Protein AF-A0A520IYB7-F1 (afdb_monomer)

pLDDT: mean 83.11, std 14.15, range [40.78, 93.06]

Radius of gyration: 15.87 Å; Cα contacts (8 Å, |Δi|>4): 59; chains: 1; bounding box: 27×37×53 Å

Foldseek 3Di:
DPDDPDDDPVPVVVVVLLCLLLVQLLVLCVVCVVVLVVLLVVCLVPVVDLVSLLVSLLSSLVSGPPVNCVVDPSVRSSVSCSVVVPSVNVSSVVVVVVVVD

Secondary structure (DSSP, 8-state):
---------TTHHHHHHHHHHHHHHHHHHHHTHHHHHHHHHHHHHTTT-HHHHHHHHHHHGGGS-HHHHHHS-HHHHHHHHHHTHHHHHHHHHHHHHHH--

Mean predicted aligned error: 7.62 Å

Sequence (101 aa):
MLSSFTGKDSGAENSALQEKIMGALGPVIADNWPKIEPYADKALAAAEDDATMEMLARKIYPWLPMMVRMALKEDTFVSFTLQHKGPLLAKLAEYKAKQAQ

Solvent-accessible surface area (backbone atoms only — not comparable to full-atom values): 5943 Å² total; per-residue (Å²): 138,85,80,77,94,73,83,88,59,77,62,64,58,48,52,57,47,50,51,49,52,60,58,49,45,53,60,39,49,63,80,41,34,92,79,40,45,76,38,51,52,45,22,65,75,35,73,85,41,63,69,42,43,41,53,35,38,63,64,48,53,85,60,46,56,67,73,54,54,72,74,36,53,66,71,54,48,29,52,49,48,63,78,43,37,68,67,53,46,50,54,50,50,54,51,52,58,63,73,76,108

Structure (mmCIF, N/CA/C/O backbone):
data_AF-A0A520IYB7-F1
#
_entry.id   AF-A0A520IYB7-F1
#
loop_
_atom_site.group_PDB
_atom_site.id
_atom_site.type_symbol
_atom_site.label_atom_id
_atom_site.label_alt_id
_atom_site.label_comp_id
_atom_site.label_asym_id
_atom_site.label_entity_id
_atom_site.label_seq_id
_atom_site.pdbx_PDB_ins_code
_atom_site.Cartn_x
_atom_site.Cartn_y
_atom_site.Cartn_z
_atom_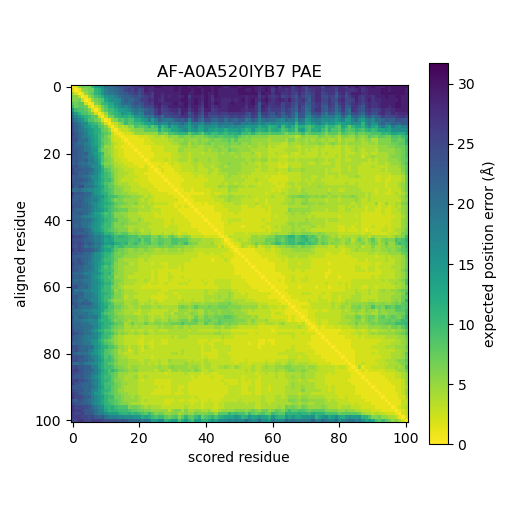site.occupancy
_atom_site.B_iso_or_equiv
_atom_site.auth_seq_id
_atom_site.auth_comp_id
_atom_site.auth_asym_id
_atom_site.auth_atom_id
_atom_site.pdbx_PDB_model_num
ATOM 1 N N . MET A 1 1 ? 14.855 20.299 -42.000 1.00 47.72 1 MET A N 1
ATOM 2 C CA . MET A 1 1 ? 13.522 20.395 -41.375 1.00 47.72 1 MET A CA 1
ATOM 3 C C . MET A 1 1 ? 13.316 19.132 -40.558 1.00 47.72 1 MET A C 1
ATOM 5 O O . MET A 1 1 ? 13.045 18.092 -41.137 1.00 47.72 1 MET A O 1
ATOM 9 N N . LEU A 1 2 ? 13.587 19.188 -39.253 1.00 49.91 2 LEU A N 1
ATOM 10 C CA . LEU A 1 2 ? 13.343 18.072 -38.338 1.00 49.91 2 LEU A CA 1
ATOM 11 C C . LEU A 1 2 ? 12.035 18.382 -37.619 1.00 49.91 2 LEU A C 1
ATOM 13 O O . LEU A 1 2 ? 11.982 19.262 -36.762 1.00 49.91 2 LEU A O 1
ATOM 17 N N . SER A 1 3 ? 10.972 17.744 -38.095 1.00 41.97 3 SER A N 1
ATOM 18 C CA . SER A 1 3 ? 9.605 17.951 -37.646 1.00 41.97 3 SER A CA 1
ATOM 19 C C . SER A 1 3 ? 9.455 17.588 -36.170 1.00 41.97 3 SER A C 1
ATOM 21 O O . SER A 1 3 ? 9.685 16.453 -35.770 1.00 41.97 3 SER A O 1
ATOM 23 N N . SER A 1 4 ? 9.076 18.596 -35.392 1.00 47.66 4 SER A N 1
ATOM 24 C CA . SER A 1 4 ? 8.127 18.559 -34.281 1.00 47.66 4 SER A CA 1
ATOM 25 C C . SER A 1 4 ? 7.873 17.195 -33.622 1.00 47.66 4 SER A C 1
ATOM 27 O O . SER A 1 4 ? 6.894 16.520 -33.931 1.00 47.66 4 SER A O 1
ATOM 29 N N . PHE A 1 5 ? 8.669 16.859 -32.604 1.00 53.75 5 PHE A N 1
ATOM 30 C CA . PHE A 1 5 ? 8.198 16.020 -31.498 1.00 53.75 5 PHE A CA 1
ATOM 31 C C . PHE A 1 5 ? 7.326 16.886 -30.585 1.00 53.75 5 PHE A C 1
ATOM 33 O O . PHE A 1 5 ? 7.753 17.373 -29.542 1.00 53.75 5 PHE A O 1
ATOM 40 N N . THR A 1 6 ? 6.098 17.139 -31.018 1.00 55.41 6 THR A N 1
ATOM 41 C CA . THR A 1 6 ? 5.049 17.700 -30.168 1.00 55.41 6 THR A CA 1
ATOM 42 C C . THR A 1 6 ? 3.886 16.733 -30.149 1.00 55.41 6 THR A C 1
ATOM 44 O O . THR A 1 6 ? 3.244 16.542 -31.178 1.00 55.41 6 THR A O 1
ATOM 47 N N . GLY A 1 7 ? 3.562 16.222 -28.962 1.00 40.78 7 GLY A N 1
ATOM 48 C CA . GLY A 1 7 ? 2.173 15.930 -28.633 1.00 40.78 7 GLY A CA 1
ATOM 49 C C . GLY A 1 7 ? 1.896 14.581 -27.982 1.00 40.78 7 GLY A C 1
ATOM 50 O O . GLY A 1 7 ? 1.517 13.649 -28.667 1.00 40.78 7 GLY A O 1
ATOM 51 N N . LYS A 1 8 ? 1.837 14.598 -26.644 1.00 45.75 8 LYS A N 1
ATOM 52 C CA . LYS A 1 8 ? 0.643 14.126 -25.919 1.00 45.75 8 LYS A CA 1
ATOM 53 C C . LYS A 1 8 ? 0.411 12.601 -25.854 1.00 45.75 8 LYS A C 1
ATOM 55 O O . LYS A 1 8 ? -0.661 12.139 -26.215 1.00 45.75 8 LYS A O 1
ATOM 60 N N . ASP A 1 9 ? 1.336 11.870 -25.228 1.00 45.22 9 ASP A N 1
ATOM 61 C CA . ASP A 1 9 ? 1.135 10.465 -24.796 1.00 45.22 9 ASP A CA 1
ATOM 62 C C . ASP A 1 9 ? 1.048 10.271 -23.265 1.00 45.22 9 ASP A C 1
ATOM 64 O O . ASP A 1 9 ? 0.853 9.165 -22.769 1.00 45.22 9 ASP A O 1
ATOM 68 N N . SER A 1 10 ? 1.097 11.346 -22.473 1.00 51.69 10 SER A N 1
ATOM 69 C CA . SER A 1 10 ? 1.203 11.259 -21.004 1.00 51.69 10 SER A CA 1
ATOM 70 C C . SER A 1 10 ? 0.001 10.622 -20.281 1.00 51.69 10 SER A C 1
ATOM 72 O O . SER A 1 10 ? 0.091 10.364 -19.082 1.00 51.69 10 SER A O 1
ATOM 74 N N . GLY A 1 11 ? -1.121 10.383 -20.972 1.00 50.91 11 GLY A N 1
ATOM 75 C CA . GLY A 1 11 ? -2.326 9.770 -20.397 1.00 50.91 11 GLY A CA 1
ATOM 76 C C . GLY A 1 11 ? -2.335 8.239 -20.449 1.00 50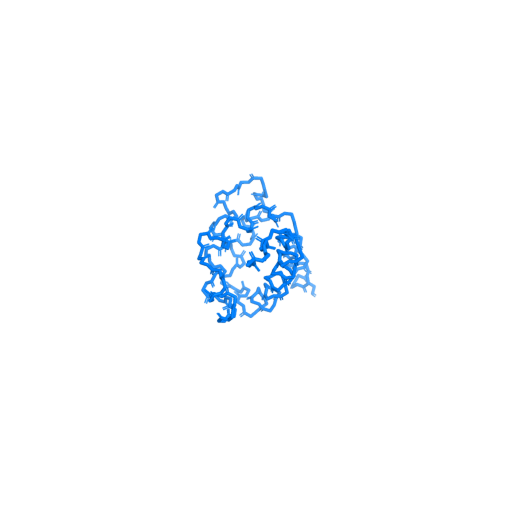.91 11 GLY A C 1
ATOM 77 O O . GLY A 1 11 ? -2.629 7.598 -19.445 1.00 50.91 11 GLY A O 1
ATOM 78 N N . ALA A 1 12 ? -1.976 7.645 -21.591 1.00 55.12 12 ALA A N 1
ATOM 79 C CA . ALA A 1 12 ? -2.039 6.192 -21.784 1.00 55.12 12 ALA A CA 1
ATOM 80 C C . ALA A 1 12 ? -0.934 5.456 -21.008 1.00 55.12 12 ALA A C 1
ATOM 82 O O . ALA A 1 12 ? -1.169 4.398 -20.420 1.00 55.12 12 ALA A O 1
ATOM 83 N N . GLU A 1 13 ? 0.258 6.053 -20.940 1.00 60.41 13 GLU A N 1
ATOM 84 C CA . GLU A 1 13 ? 1.393 5.507 -20.192 1.00 60.41 13 GLU A CA 1
ATOM 85 C C . GLU A 1 13 ? 1.131 5.498 -18.679 1.00 60.41 13 GLU A C 1
ATOM 87 O O . GLU A 1 13 ? 1.494 4.543 -17.990 1.00 60.41 13 GLU A O 1
ATOM 92 N N . ASN A 1 14 ? 0.439 6.524 -18.167 1.00 65.56 14 ASN A N 1
ATOM 93 C CA . ASN A 1 14 ? 0.065 6.612 -16.756 1.00 65.56 14 ASN A CA 1
ATOM 94 C C . ASN A 1 14 ? -0.957 5.542 -16.368 1.00 65.56 14 ASN A C 1
ATOM 96 O O . ASN A 1 14 ? -0.793 4.892 -15.339 1.00 65.56 14 ASN A O 1
ATOM 100 N N . SER A 1 15 ? -1.974 5.308 -17.203 1.00 74.12 15 SER A N 1
ATOM 101 C CA . SER A 1 15 ? -2.982 4.274 -16.942 1.00 74.12 15 SER A CA 1
ATOM 102 C C . SER A 1 15 ? -2.381 2.867 -16.961 1.00 74.12 15 SER A C 1
ATOM 104 O O . SER A 1 15 ? -2.622 2.091 -16.039 1.00 74.12 15 SER A O 1
ATOM 106 N N . ALA A 1 16 ? -1.525 2.552 -17.938 1.00 80.00 16 ALA A N 1
ATOM 107 C CA . ALA A 1 16 ? -0.851 1.253 -17.995 1.00 80.00 16 ALA A CA 1
ATOM 108 C C . ALA A 1 16 ? 0.100 1.038 -16.803 1.00 80.00 16 ALA A C 1
ATOM 110 O O . ALA A 1 16 ? 0.232 -0.073 -16.281 1.00 80.00 16 ALA A O 1
ATOM 111 N N . LEU A 1 17 ? 0.774 2.098 -16.351 1.00 79.50 17 LEU A N 1
ATOM 112 C CA . LEU A 1 17 ? 1.611 2.053 -15.157 1.00 79.50 17 LEU A CA 1
ATOM 113 C C . LEU A 1 17 ? 0.765 1.866 -13.890 1.00 79.50 17 LEU A C 1
ATOM 115 O O . LEU A 1 17 ? 1.096 1.017 -13.065 1.00 79.50 17 LEU A O 1
ATOM 119 N N . GLN A 1 18 ? -0.352 2.583 -13.768 1.00 82.88 18 GLN A N 1
ATOM 120 C CA . GLN A 1 18 ? -1.315 2.433 -12.678 1.00 82.88 18 GLN A CA 1
ATOM 121 C C . GLN A 1 18 ? -1.833 0.995 -12.581 1.00 82.88 18 GLN A C 1
ATOM 123 O O . GLN A 1 18 ? -1.820 0.416 -11.494 1.00 82.88 18 GLN A O 1
ATOM 128 N N . GLU A 1 19 ? -2.241 0.396 -13.700 1.00 85.12 19 GLU A N 1
ATOM 129 C CA . GLU A 1 19 ? -2.685 -0.999 -13.749 1.00 85.12 19 GLU A CA 1
ATOM 130 C C . GLU A 1 19 ? -1.579 -1.965 -13.322 1.00 85.12 19 GLU A C 1
ATOM 132 O O . GLU A 1 19 ? -1.837 -2.887 -12.549 1.00 85.12 19 GLU A O 1
ATOM 137 N N . LYS A 1 20 ? -0.329 -1.733 -13.745 1.00 85.44 20 LYS A N 1
ATOM 138 C CA . LYS A 1 20 ? 0.823 -2.542 -13.318 1.00 85.44 20 LYS A CA 1
ATOM 139 C C . LYS A 1 20 ? 1.086 -2.434 -11.819 1.00 85.44 20 LYS A C 1
ATOM 141 O O . LYS A 1 20 ? 1.302 -3.461 -11.179 1.00 85.44 20 LYS A O 1
ATOM 146 N N . ILE A 1 21 ? 1.058 -1.227 -11.250 1.00 85.75 21 ILE A N 1
ATOM 147 C CA . ILE A 1 21 ? 1.247 -1.025 -9.805 1.00 85.75 21 ILE A CA 1
ATOM 148 C C . ILE A 1 21 ? 0.116 -1.717 -9.042 1.00 85.75 21 ILE A C 1
ATOM 150 O O . ILE A 1 21 ? 0.370 -2.538 -8.165 1.00 85.75 21 ILE A O 1
ATOM 154 N N . MET A 1 22 ? -1.138 -1.438 -9.404 1.00 87.62 22 MET A N 1
ATOM 155 C CA . MET A 1 22 ? -2.311 -2.013 -8.745 1.00 87.62 22 MET A CA 1
ATOM 156 C C . MET A 1 22 ?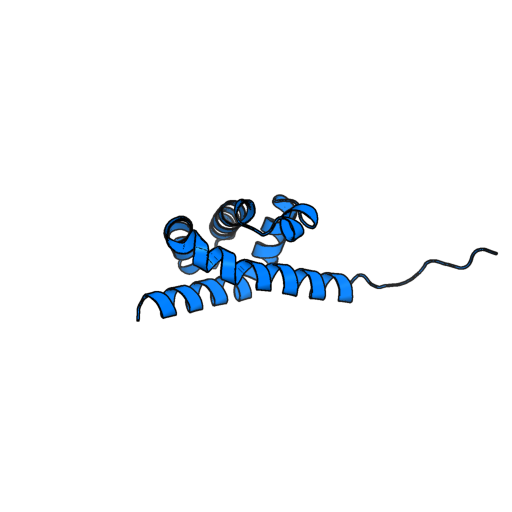 -2.379 -3.533 -8.910 1.00 87.62 22 MET A C 1
ATOM 158 O O . MET A 1 22 ? -2.799 -4.232 -7.986 1.00 87.62 22 MET A O 1
ATOM 162 N N . GLY A 1 23 ? -1.954 -4.063 -10.055 1.00 88.12 23 GLY A N 1
ATOM 163 C CA . GLY A 1 23 ? -1.817 -5.495 -10.307 1.00 88.12 23 GLY A CA 1
ATOM 164 C C . GLY A 1 23 ? -0.733 -6.135 -9.441 1.00 88.12 23 GLY A C 1
ATOM 165 O O . GLY A 1 23 ? -0.974 -7.179 -8.843 1.00 88.12 23 GLY A O 1
ATOM 166 N N . ALA A 1 24 ? 0.420 -5.478 -9.297 1.00 87.25 24 ALA A N 1
ATOM 167 C CA . ALA A 1 24 ? 1.523 -5.950 -8.462 1.00 87.25 24 ALA A CA 1
ATOM 168 C C . ALA A 1 24 ? 1.204 -5.922 -6.960 1.00 87.25 24 ALA A C 1
ATOM 170 O O . ALA A 1 24 ? 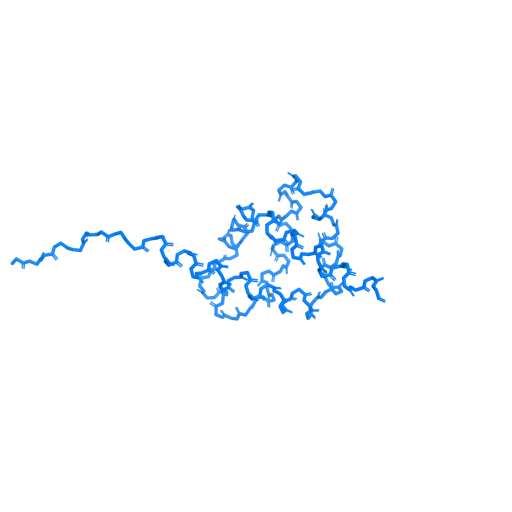1.711 -6.754 -6.211 1.00 87.25 24 ALA A O 1
ATOM 171 N N . LEU A 1 25 ? 0.351 -4.997 -6.514 1.00 88.00 25 LEU A N 1
ATOM 172 C CA . LEU A 1 25 ? -0.024 -4.878 -5.107 1.00 88.00 25 LEU A CA 1
ATOM 173 C C . LEU A 1 25 ? -0.764 -6.105 -4.573 1.00 88.00 25 LEU A C 1
ATOM 175 O O . LEU A 1 25 ? -0.541 -6.476 -3.430 1.00 88.00 25 LEU A O 1
ATOM 179 N N . GLY A 1 26 ? -1.604 -6.757 -5.382 1.00 87.69 26 GLY A N 1
ATOM 180 C CA . GLY A 1 26 ? -2.383 -7.923 -4.943 1.00 87.69 26 GLY A CA 1
ATOM 181 C C . GLY A 1 26 ? -1.508 -9.073 -4.420 1.00 87.69 26 GLY A C 1
ATOM 182 O O . GLY A 1 26 ? -1.645 -9.438 -3.254 1.00 87.69 26 GLY A O 1
ATOM 183 N N . PRO A 1 27 ? -0.581 -9.610 -5.236 1.00 89.75 27 PRO A N 1
ATOM 184 C CA . PRO A 1 27 ? 0.363 -10.637 -4.798 1.00 89.75 27 PRO A CA 1
ATOM 185 C C . PRO A 1 27 ? 1.232 -10.188 -3.620 1.00 89.75 27 PRO A C 1
ATOM 187 O O . PRO A 1 27 ? 1.427 -10.938 -2.674 1.00 89.75 27 PRO A O 1
ATOM 190 N N . VAL A 1 28 ? 1.701 -8.936 -3.627 1.00 90.56 28 VAL A N 1
ATOM 191 C CA . VAL A 1 28 ? 2.548 -8.403 -2.548 1.00 90.56 28 VAL A CA 1
ATOM 192 C C . VAL A 1 28 ? 1.812 -8.365 -1.213 1.00 90.56 28 VAL A C 1
ATOM 194 O O . VAL A 1 28 ? 2.386 -8.744 -0.190 1.00 90.56 28 VAL A O 1
ATOM 197 N N . ILE A 1 29 ? 0.555 -7.918 -1.234 1.00 90.38 29 ILE A N 1
ATOM 198 C CA . ILE A 1 29 ? -0.334 -7.896 -0.074 1.00 90.38 29 ILE A CA 1
ATOM 199 C C . ILE A 1 29 ? -0.556 -9.319 0.431 1.00 90.38 29 ILE A C 1
ATOM 201 O O . ILE A 1 29 ? -0.461 -9.546 1.632 1.00 90.38 29 ILE A O 1
ATOM 205 N N . ALA A 1 30 ? -0.791 -10.271 -0.473 1.00 89.69 30 ALA A N 1
ATOM 206 C CA . ALA A 1 30 ? -1.022 -11.660 -0.105 1.00 89.69 30 ALA A CA 1
ATOM 207 C C . ALA A 1 30 ? 0.208 -12.312 0.545 1.00 89.69 30 ALA A C 1
ATOM 209 O O . ALA A 1 30 ? 0.132 -12.813 1.666 1.00 89.69 30 ALA A O 1
ATOM 210 N N . ASP A 1 31 ? 1.361 -12.224 -0.116 1.00 92.12 31 ASP A N 1
ATOM 211 C CA . ASP A 1 31 ? 2.602 -12.881 0.307 1.00 92.12 31 ASP A CA 1
ATOM 212 C C . ASP A 1 31 ? 3.176 -12.289 1.603 1.00 92.12 31 ASP A C 1
ATOM 214 O O . ASP A 1 31 ? 3.895 -12.961 2.345 1.00 92.12 31 ASP A O 1
ATOM 218 N N . ASN A 1 32 ? 2.879 -11.017 1.885 1.00 92.19 32 ASN A N 1
ATOM 219 C CA . ASN A 1 32 ? 3.412 -10.295 3.040 1.00 92.19 32 ASN A CA 1
ATOM 220 C C . ASN A 1 32 ? 2.334 -9.917 4.060 1.00 92.19 32 ASN A C 1
ATOM 222 O O . ASN A 1 32 ? 2.634 -9.133 4.966 1.00 92.19 32 ASN A O 1
ATOM 226 N N . TRP A 1 33 ? 1.121 -10.482 3.957 1.00 88.94 33 TRP A N 1
ATOM 227 C CA . TRP A 1 33 ? -0.036 -10.096 4.775 1.00 88.94 33 TRP A CA 1
ATOM 228 C C . TRP A 1 33 ? 0.280 -9.960 6.270 1.00 88.94 33 TRP A C 1
ATOM 230 O O . TRP A 1 33 ? 0.066 -8.872 6.800 1.00 88.94 33 TRP A O 1
ATOM 240 N N . PRO A 1 34 ? 0.915 -10.943 6.947 1.00 89.88 34 PRO A N 1
ATOM 241 C CA . PRO A 1 34 ? 1.178 -10.846 8.388 1.00 89.88 34 PRO A CA 1
ATOM 242 C C . PRO A 1 34 ? 2.062 -9.653 8.792 1.00 89.88 34 PRO A C 1
ATOM 244 O O . PRO A 1 34 ? 2.062 -9.231 9.945 1.00 89.88 34 PRO A O 1
ATOM 247 N N . LYS A 1 35 ? 2.851 -9.104 7.858 1.00 89.62 35 LYS A N 1
ATOM 248 C CA . LYS A 1 35 ? 3.721 -7.940 8.093 1.00 89.62 35 LYS A CA 1
ATOM 249 C C . LYS A 1 35 ? 3.019 -6.617 7.794 1.00 89.62 35 LYS A C 1
ATOM 251 O O . LYS A 1 35 ? 3.415 -5.593 8.349 1.00 89.62 35 LYS A O 1
ATOM 256 N N . ILE A 1 36 ? 2.020 -6.625 6.910 1.00 90.12 36 ILE A N 1
ATOM 257 C CA . ILE A 1 36 ? 1.277 -5.422 6.510 1.00 90.12 36 ILE A CA 1
ATOM 258 C C . ILE A 1 36 ? -0.038 -5.248 7.236 1.00 90.12 36 ILE A C 1
ATOM 260 O O . ILE A 1 36 ? -0.460 -4.110 7.384 1.00 90.12 36 ILE A O 1
ATOM 264 N N . GLU A 1 37 ? -0.654 -6.324 7.711 1.00 90.75 37 GLU A N 1
ATOM 265 C CA . GLU A 1 37 ? -1.939 -6.335 8.405 1.00 90.75 37 GLU A CA 1
ATOM 266 C C . GLU A 1 37 ? -2.080 -5.223 9.459 1.00 90.75 37 GLU A C 1
ATOM 268 O O . GLU A 1 37 ? -3.027 -4.448 9.348 1.00 90.75 37 GLU A O 1
ATOM 273 N N . PRO A 1 38 ? -1.130 -4.997 10.395 1.00 90.94 38 PRO A N 1
ATOM 274 C CA . PRO A 1 38 ? -1.277 -3.922 11.381 1.00 90.94 38 PRO A CA 1
ATOM 275 C C . PRO A 1 38 ? -1.249 -2.509 10.775 1.00 90.94 38 PRO A C 1
ATOM 277 O O . PRO A 1 38 ? -1.739 -1.565 11.392 1.00 90.94 38 PRO A O 1
ATOM 280 N N . TYR A 1 39 ? -0.655 -2.333 9.594 1.00 91.38 39 TYR A N 1
ATOM 281 C CA . TYR A 1 39 ? -0.646 -1.064 8.862 1.00 91.38 39 TYR A CA 1
ATOM 282 C C . TYR A 1 39 ? -1.876 -0.935 7.964 1.00 91.38 39 TYR A C 1
ATOM 284 O O . TYR A 1 39 ? -2.443 0.148 7.867 1.00 91.38 39 TYR A O 1
ATOM 292 N N . ALA A 1 40 ? -2.305 -2.037 7.347 1.00 90.62 40 ALA A N 1
ATOM 293 C CA . ALA A 1 40 ? -3.517 -2.119 6.548 1.00 90.62 40 ALA A CA 1
ATOM 294 C C . ALA A 1 40 ? -4.749 -1.841 7.413 1.00 90.62 40 ALA A C 1
ATOM 296 O O . ALA A 1 40 ? -5.604 -1.066 7.013 1.00 90.62 40 ALA A O 1
ATOM 297 N N . ASP A 1 41 ? -4.800 -2.377 8.630 1.00 90.94 41 ASP A N 1
ATOM 298 C CA . ASP A 1 41 ? -5.882 -2.127 9.580 1.00 90.94 41 ASP A CA 1
ATOM 299 C C . ASP A 1 41 ? -5.956 -0.670 10.013 1.00 90.94 41 ASP A C 1
ATOM 301 O O . ASP A 1 41 ? -7.043 -0.098 10.071 1.00 90.94 41 ASP A O 1
ATOM 305 N N . LYS A 1 42 ? -4.802 -0.046 10.262 1.00 90.94 42 LYS A N 1
ATOM 306 C CA . LYS A 1 42 ? -4.734 1.387 10.564 1.00 90.94 42 LYS A CA 1
ATOM 307 C C . LYS A 1 42 ? -5.190 2.226 9.378 1.00 90.94 42 LYS A C 1
ATOM 309 O O . LYS A 1 42 ? -5.999 3.120 9.569 1.00 90.94 42 LYS A O 1
ATOM 314 N N . ALA A 1 43 ? -4.722 1.906 8.175 1.00 90.00 43 ALA A N 1
ATOM 315 C CA . ALA A 1 43 ? -5.125 2.580 6.946 1.00 90.00 43 ALA A CA 1
ATOM 316 C C . ALA A 1 43 ? -6.629 2.422 6.657 1.00 90.00 43 ALA A C 1
ATOM 318 O O . ALA A 1 43 ? -7.289 3.381 6.278 1.00 90.00 43 ALA A O 1
ATOM 319 N N . LEU A 1 44 ? -7.195 1.231 6.877 1.00 89.62 44 LEU A N 1
ATOM 320 C CA . LEU A 1 44 ? -8.629 0.968 6.726 1.00 89.62 44 LEU A CA 1
ATOM 321 C C . LEU A 1 44 ? -9.465 1.709 7.778 1.00 89.62 44 LEU A C 1
ATOM 323 O O . LEU A 1 44 ? -10.534 2.218 7.453 1.00 89.62 44 LEU A O 1
ATOM 327 N N . ALA A 1 45 ? -8.986 1.785 9.022 1.00 90.81 45 ALA A N 1
ATOM 328 C CA . ALA A 1 45 ? -9.658 2.503 10.105 1.00 90.81 45 ALA A CA 1
ATOM 329 C C . ALA A 1 45 ? -9.533 4.031 9.985 1.00 90.81 45 ALA A C 1
ATOM 331 O O . ALA A 1 45 ?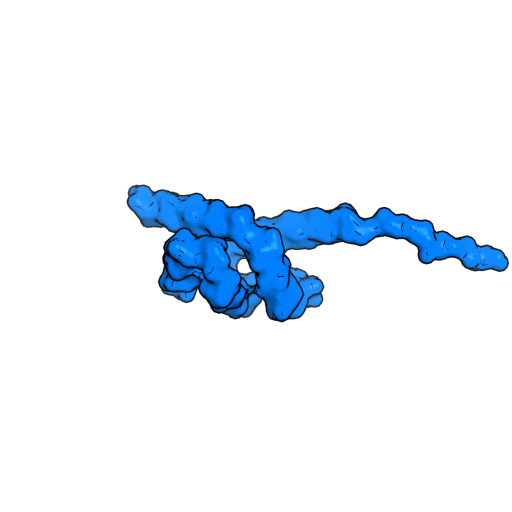 -10.419 4.757 10.428 1.00 90.81 45 ALA A O 1
ATOM 332 N N . ALA A 1 46 ? -8.445 4.513 9.385 1.00 90.19 46 ALA A N 1
ATOM 333 C CA . ALA A 1 46 ? -8.118 5.923 9.215 1.00 90.19 46 ALA A CA 1
ATOM 334 C C . ALA A 1 46 ? -7.969 6.275 7.726 1.00 90.19 46 ALA A C 1
ATOM 336 O O . ALA A 1 46 ? -6.996 6.895 7.312 1.00 90.19 46 ALA A O 1
ATOM 337 N N . ALA A 1 47 ? -8.957 5.892 6.913 1.00 81.56 47 ALA A N 1
ATOM 338 C CA . ALA A 1 47 ? -8.953 6.098 5.460 1.00 81.56 47 ALA A CA 1
ATOM 339 C C . ALA A 1 47 ? -8.791 7.573 5.028 1.00 81.56 47 ALA A C 1
ATOM 341 O O . ALA A 1 47 ? -8.354 7.861 3.910 1.00 81.56 47 ALA A O 1
ATOM 342 N N . GLU A 1 48 ? -9.161 8.510 5.904 1.00 82.94 48 GLU A N 1
ATOM 343 C CA . GLU A 1 48 ? -9.010 9.952 5.692 1.00 82.94 48 GLU A CA 1
ATOM 344 C C . GLU A 1 48 ? -7.618 10.477 6.078 1.00 82.94 48 GLU A C 1
ATOM 346 O O . GLU A 1 48 ? -7.243 11.559 5.633 1.00 82.94 48 GLU A O 1
ATOM 351 N N . ASP A 1 49 ? -6.841 9.717 6.858 1.00 88.31 49 ASP A N 1
ATOM 352 C CA . ASP A 1 49 ? -5.520 10.114 7.341 1.00 88.31 49 ASP A CA 1
ATOM 353 C C . ASP A 1 49 ? -4.421 9.698 6.358 1.00 88.31 49 ASP A C 1
ATOM 355 O O . ASP A 1 49 ? -3.957 8.550 6.326 1.00 88.31 49 ASP A O 1
ATOM 359 N N . ASP A 1 50 ? -3.961 10.676 5.583 1.00 88.94 50 ASP A N 1
ATOM 360 C CA . ASP A 1 50 ? -2.893 10.494 4.609 1.00 88.94 50 ASP A CA 1
ATOM 361 C C . ASP A 1 50 ? -1.590 9.994 5.266 1.00 88.94 50 ASP A C 1
ATOM 363 O O . ASP A 1 50 ? -0.887 9.186 4.664 1.00 88.94 50 ASP A O 1
ATOM 367 N N . ALA A 1 51 ? -1.291 10.343 6.526 1.00 90.44 51 ALA A N 1
ATOM 368 C CA . ALA A 1 51 ? -0.073 9.878 7.197 1.00 90.44 51 ALA A CA 1
ATOM 369 C C . ALA A 1 51 ? -0.080 8.357 7.437 1.00 90.44 51 ALA A C 1
ATOM 371 O O . ALA A 1 51 ? 0.960 7.692 7.345 1.00 90.44 51 ALA A O 1
ATOM 372 N N . THR A 1 52 ? -1.253 7.777 7.714 1.00 90.62 52 THR A N 1
ATOM 373 C CA . THR A 1 52 ? -1.392 6.320 7.871 1.00 90.62 52 THR A CA 1
ATOM 374 C C . THR A 1 52 ? -1.240 5.602 6.534 1.00 90.62 52 THR A C 1
ATOM 376 O O . THR A 1 52 ? -0.559 4.572 6.460 1.00 90.62 52 THR A O 1
ATOM 379 N N . MET A 1 53 ? -1.786 6.186 5.464 1.00 90.12 53 MET A N 1
ATOM 380 C CA . MET A 1 53 ? -1.651 5.678 4.100 1.00 90.12 53 MET A CA 1
ATOM 381 C C . MET A 1 53 ? -0.209 5.753 3.602 1.00 90.12 53 MET A C 1
ATOM 383 O O . MET A 1 53 ? 0.290 4.784 3.027 1.00 90.12 53 MET A O 1
ATOM 387 N N . GLU A 1 54 ? 0.498 6.848 3.883 1.00 92.88 54 GLU A N 1
ATOM 388 C CA . GLU A 1 54 ? 1.923 6.965 3.584 1.00 92.88 54 GLU A CA 1
ATOM 389 C C . GLU A 1 54 ? 2.733 5.872 4.272 1.00 92.88 54 GLU A C 1
ATOM 391 O O . GLU A 1 54 ? 3.587 5.234 3.652 1.00 92.88 54 GLU A O 1
ATOM 396 N N . MET A 1 55 ? 2.470 5.636 5.559 1.00 91.62 55 MET A N 1
ATOM 397 C CA . MET A 1 55 ? 3.192 4.628 6.326 1.00 91.62 55 MET A CA 1
ATOM 398 C C . MET A 1 55 ? 2.971 3.229 5.749 1.00 91.62 55 MET A C 1
ATOM 400 O O . MET A 1 55 ? 3.932 2.471 5.600 1.00 91.62 55 MET A O 1
ATOM 404 N N . LEU A 1 56 ? 1.731 2.900 5.379 1.00 92.50 56 LEU A N 1
ATOM 405 C CA . LEU A 1 56 ? 1.415 1.646 4.705 1.00 92.50 56 LEU A CA 1
ATOM 406 C C . LEU A 1 56 ? 2.159 1.523 3.369 1.00 92.50 56 LEU A C 1
ATOM 408 O O . LEU A 1 56 ? 2.793 0.501 3.108 1.00 92.50 56 LEU A O 1
ATOM 412 N N . ALA A 1 57 ? 2.122 2.561 2.536 1.00 92.00 57 ALA A N 1
ATOM 413 C CA . ALA A 1 57 ? 2.772 2.557 1.233 1.00 92.00 57 ALA A CA 1
ATOM 414 C C . ALA A 1 57 ? 4.290 2.356 1.349 1.00 92.00 57 ALA A C 1
ATOM 416 O O . ALA A 1 57 ? 4.854 1.464 0.714 1.00 92.00 57 ALA A O 1
ATOM 417 N N . ARG A 1 58 ? 4.954 3.098 2.240 1.00 93.06 58 ARG A N 1
ATOM 418 C CA . ARG A 1 58 ? 6.389 2.922 2.521 1.00 93.06 58 ARG A CA 1
ATOM 419 C C . ARG A 1 58 ? 6.712 1.514 3.007 1.00 93.06 58 ARG A C 1
ATOM 421 O O . ARG A 1 58 ? 7.773 0.982 2.694 1.00 93.06 58 ARG A O 1
ATOM 428 N N . LYS A 1 59 ? 5.804 0.882 3.758 1.00 92.12 59 LYS A N 1
ATOM 429 C CA . LYS A 1 59 ? 5.975 -0.517 4.164 1.00 92.12 59 LYS A CA 1
ATOM 430 C C . LYS A 1 59 ? 5.825 -1.479 3.002 1.00 92.12 59 LYS A C 1
ATOM 432 O O . LYS A 1 59 ? 6.612 -2.409 2.936 1.00 92.12 59 LYS A O 1
ATOM 437 N N . ILE A 1 60 ? 4.894 -1.242 2.082 1.00 91.38 60 ILE A N 1
ATOM 438 C CA . ILE A 1 60 ? 4.670 -2.107 0.919 1.00 91.38 60 ILE A CA 1
ATOM 439 C C . ILE A 1 60 ? 5.797 -2.004 -0.121 1.00 91.38 60 ILE A C 1
ATOM 441 O O . ILE A 1 60 ? 6.156 -3.007 -0.743 1.00 91.38 60 ILE A O 1
ATOM 445 N N . TYR A 1 61 ? 6.382 -0.818 -0.301 1.00 92.56 61 TYR A N 1
ATOM 446 C CA . TYR A 1 61 ? 7.354 -0.531 -1.360 1.00 92.56 61 TYR A CA 1
ATOM 447 C C . TYR A 1 61 ? 8.528 -1.538 -1.478 1.00 92.56 61 TYR A C 1
ATOM 449 O O . TYR A 1 61 ? 8.791 -2.017 -2.588 1.00 92.56 61 TYR A O 1
ATOM 457 N N . PRO A 1 62 ? 9.203 -1.960 -0.387 1.00 92.12 62 PRO A N 1
ATOM 458 C CA . PRO A 1 62 ? 10.288 -2.944 -0.430 1.00 92.12 62 PRO A CA 1
ATOM 459 C C . PRO A 1 62 ? 9.872 -4.337 -0.911 1.00 92.12 62 PRO A C 1
ATOM 461 O O . PRO A 1 62 ? 10.740 -5.130 -1.277 1.00 92.12 62 PRO A O 1
ATOM 464 N N . TRP A 1 63 ? 8.578 -4.655 -0.905 1.00 90.56 63 TRP A N 1
ATOM 465 C CA . TRP A 1 63 ? 8.058 -5.947 -1.352 1.00 90.56 63 TRP A CA 1
ATOM 466 C C . TRP A 1 63 ? 7.542 -5.920 -2.788 1.00 90.56 63 TRP A C 1
ATOM 468 O O . TRP A 1 63 ? 7.312 -6.979 -3.362 1.00 90.56 63 TRP A O 1
ATOM 478 N N . LEU A 1 64 ? 7.434 -4.742 -3.409 1.00 90.44 64 LEU A N 1
ATOM 479 C CA . LEU A 1 64 ? 7.030 -4.624 -4.810 1.00 90.44 64 LEU A CA 1
ATOM 480 C C . LEU A 1 64 ? 7.969 -5.410 -5.739 1.00 90.44 64 LEU A C 1
ATOM 482 O O . LEU A 1 64 ? 9.160 -5.516 -5.453 1.00 90.44 64 LEU A O 1
ATOM 486 N N . PRO A 1 65 ? 7.507 -5.921 -6.887 1.00 90.31 65 PRO A N 1
ATOM 487 C CA . PRO A 1 65 ? 8.390 -6.534 -7.875 1.00 90.31 65 PRO A CA 1
ATOM 488 C C . PRO A 1 65 ? 9.481 -5.564 -8.349 1.00 90.31 65 PRO A C 1
ATOM 490 O O . PRO A 1 65 ? 9.248 -4.358 -8.456 1.00 90.31 65 PRO A O 1
ATOM 493 N N . MET A 1 66 ? 10.664 -6.087 -8.693 1.00 89.19 66 MET A N 1
ATOM 494 C CA . MET A 1 66 ? 11.812 -5.273 -9.125 1.00 89.19 66 MET A CA 1
ATOM 495 C C . MET A 1 66 ? 11.461 -4.325 -10.281 1.00 89.19 66 MET A C 1
ATOM 497 O O . MET A 1 66 ? 11.877 -3.172 -10.264 1.00 89.19 66 MET A O 1
ATOM 501 N N . MET A 1 67 ? 10.636 -4.768 -11.235 1.00 84.62 67 MET A N 1
ATOM 502 C CA . MET A 1 67 ? 10.191 -3.936 -12.361 1.00 84.62 67 MET A CA 1
ATOM 503 C C . MET A 1 67 ? 9.451 -2.670 -11.907 1.00 84.62 67 MET A C 1
ATOM 505 O O . MET A 1 67 ? 9.646 -1.605 -12.483 1.00 84.62 67 MET A O 1
ATOM 509 N N . VAL A 1 68 ? 8.638 -2.769 -10.850 1.00 86.25 68 VAL A N 1
ATOM 510 C CA . VAL A 1 68 ? 7.893 -1.628 -10.299 1.00 86.25 68 VAL A CA 1
ATOM 511 C C . VAL A 1 68 ? 8.836 -0.691 -9.545 1.00 86.25 68 VAL A C 1
ATOM 513 O O . VAL A 1 68 ? 8.768 0.514 -9.750 1.00 86.25 68 VAL A O 1
ATOM 516 N N . ARG A 1 69 ? 9.769 -1.231 -8.747 1.00 88.94 69 ARG A N 1
ATOM 517 C CA . ARG A 1 69 ? 10.781 -0.428 -8.027 1.00 88.94 69 ARG A CA 1
ATOM 518 C C . ARG A 1 69 ? 11.775 0.278 -8.952 1.00 88.94 69 ARG A C 1
ATOM 520 O O . ARG A 1 69 ? 12.322 1.311 -8.590 1.00 88.94 69 ARG A O 1
ATOM 527 N N . MET A 1 70 ? 12.031 -0.281 -10.132 1.00 86.12 70 MET A N 1
ATOM 528 C CA . MET A 1 70 ? 12.866 0.362 -11.152 1.00 86.12 70 MET A CA 1
ATOM 529 C C . MET A 1 70 ? 12.107 1.471 -11.888 1.00 86.12 70 MET A C 1
ATOM 531 O O . MET A 1 70 ? 12.703 2.479 -12.252 1.00 86.12 70 MET A O 1
ATOM 535 N N . ALA A 1 71 ? 10.798 1.298 -12.092 1.00 85.06 71 ALA A N 1
ATOM 536 C CA . ALA A 1 71 ? 9.953 2.293 -12.747 1.00 85.06 71 ALA A CA 1
ATOM 537 C C . ALA A 1 71 ? 9.564 3.458 -11.820 1.00 85.06 71 ALA A C 1
ATOM 539 O O . ALA A 1 71 ? 9.365 4.575 -12.290 1.00 85.06 71 ALA A O 1
ATOM 540 N N . LEU A 1 72 ? 9.436 3.207 -10.514 1.00 86.31 72 LEU A N 1
ATOM 541 C CA . LEU A 1 72 ? 8.937 4.167 -9.532 1.00 86.31 72 LEU A CA 1
ATOM 542 C C . LEU A 1 72 ? 9.827 4.179 -8.301 1.0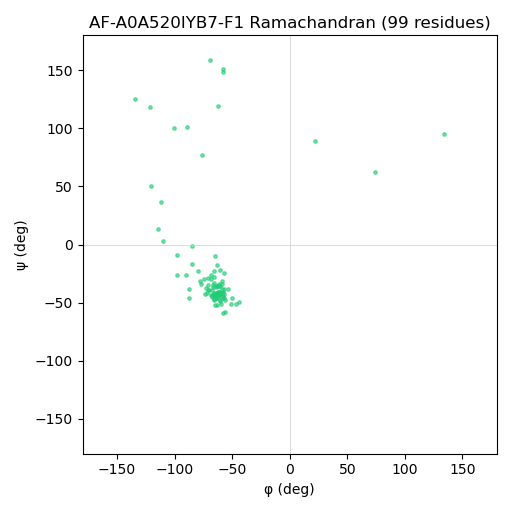0 86.31 72 LEU A C 1
ATOM 544 O O . LEU A 1 72 ? 10.006 3.154 -7.647 1.00 86.31 72 LEU A O 1
ATOM 548 N N . LYS A 1 73 ? 10.322 5.368 -7.953 1.00 90.62 73 LYS A N 1
ATOM 549 C CA . LYS A 1 73 ? 10.962 5.603 -6.658 1.00 90.62 73 LYS A CA 1
ATOM 550 C C . LYS A 1 73 ? 9.925 5.544 -5.539 1.00 90.62 73 LYS A C 1
ATOM 552 O O . LYS A 1 73 ? 8.738 5.772 -5.779 1.00 90.62 73 LYS A O 1
ATOM 557 N N . GLU A 1 74 ?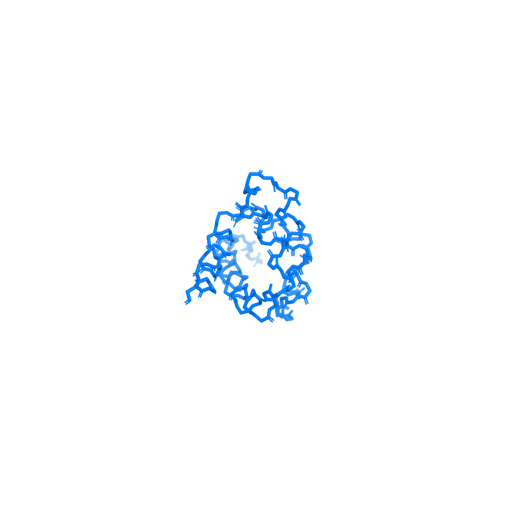 10.394 5.309 -4.317 1.00 91.50 74 GLU A N 1
ATOM 558 C CA . GLU A 1 74 ? 9.550 5.220 -3.121 1.00 91.50 74 GLU A CA 1
ATOM 559 C C . GLU A 1 74 ? 8.617 6.427 -2.983 1.00 91.50 74 GLU A C 1
ATOM 561 O O . GLU A 1 74 ? 7.408 6.241 -2.906 1.00 91.50 74 GLU A O 1
ATOM 566 N N . ASP A 1 75 ? 9.140 7.654 -3.069 1.00 89.94 75 ASP A N 1
ATOM 567 C CA . ASP A 1 75 ? 8.337 8.881 -2.932 1.00 89.94 75 ASP A CA 1
ATOM 568 C C . ASP A 1 75 ? 7.230 8.991 -3.993 1.00 89.94 75 ASP A C 1
ATOM 570 O O . ASP A 1 75 ? 6.121 9.457 -3.718 1.00 89.94 75 ASP A O 1
ATOM 574 N N . THR A 1 76 ? 7.510 8.530 -5.216 1.00 90.44 76 THR A N 1
ATOM 575 C CA . THR A 1 76 ? 6.5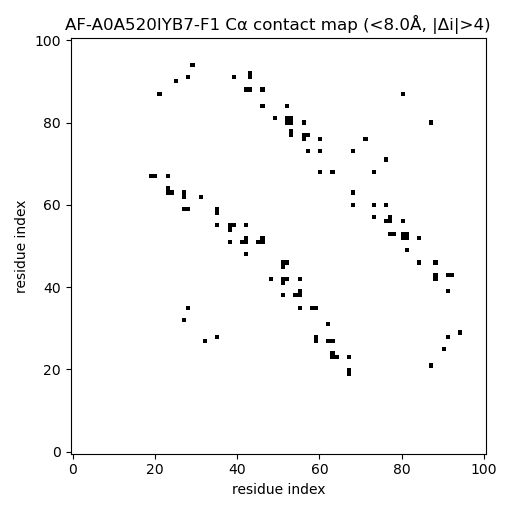35 8.515 -6.312 1.00 90.44 76 THR A CA 1
ATOM 576 C C . THR A 1 76 ? 5.470 7.455 -6.075 1.00 90.44 76 THR A C 1
ATOM 578 O O . THR A 1 76 ? 4.291 7.718 -6.285 1.00 90.44 76 THR A O 1
ATOM 581 N N . PHE A 1 77 ? 5.865 6.273 -5.599 1.00 91.12 77 PHE A N 1
ATOM 582 C CA . PHE A 1 77 ? 4.929 5.221 -5.228 1.00 91.12 77 PHE A CA 1
ATOM 583 C C . PHE A 1 77 ? 4.025 5.654 -4.065 1.00 91.12 77 PHE A C 1
ATOM 585 O O . PHE A 1 77 ? 2.814 5.477 -4.144 1.00 91.12 77 PHE A O 1
ATOM 592 N N . VAL A 1 78 ? 4.581 6.279 -3.025 1.00 92.38 78 VAL A N 1
ATOM 593 C CA . VAL A 1 78 ? 3.812 6.814 -1.891 1.00 92.38 78 VAL A CA 1
ATOM 594 C C . VAL A 1 78 ? 2.802 7.852 -2.378 1.00 92.38 78 VAL A C 1
ATOM 596 O O . VAL A 1 78 ? 1.604 7.712 -2.132 1.00 92.38 78 VAL A O 1
ATOM 599 N N . SER A 1 79 ? 3.256 8.831 -3.162 1.00 91.44 79 SER A N 1
ATOM 600 C CA . SER A 1 79 ? 2.380 9.854 -3.747 1.00 91.44 79 SER A CA 1
ATOM 601 C C . SER A 1 79 ? 1.263 9.232 -4.593 1.00 91.44 79 SER A C 1
ATOM 603 O O . SER A 1 79 ? 0.100 9.611 -4.475 1.00 91.44 79 SER A O 1
ATOM 605 N N . PHE A 1 80 ? 1.595 8.214 -5.391 1.00 90.00 80 PHE A N 1
ATOM 606 C CA . PHE A 1 80 ? 0.631 7.461 -6.187 1.00 90.00 80 PHE A CA 1
ATOM 607 C C . PHE A 1 80 ? -0.410 6.744 -5.311 1.00 90.00 80 PHE A C 1
ATOM 609 O O . PHE A 1 80 ? -1.607 6.806 -5.589 1.00 90.00 80 PHE A O 1
ATOM 616 N N . THR A 1 81 ? 0.007 6.093 -4.222 1.00 89.62 81 THR A N 1
ATOM 617 C CA . THR A 1 81 ? -0.932 5.427 -3.306 1.00 89.62 81 THR A CA 1
ATO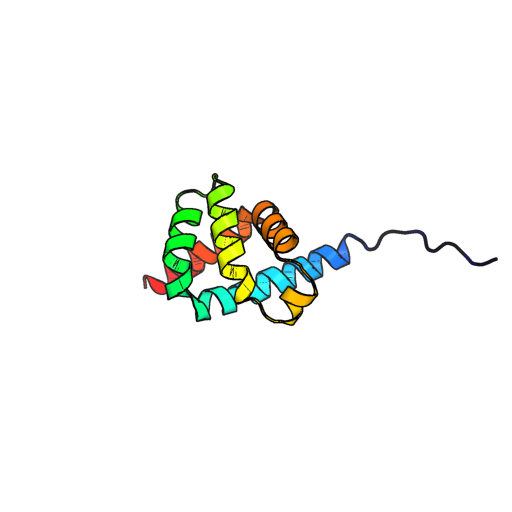M 618 C C . THR A 1 81 ? -1.853 6.402 -2.579 1.00 89.62 81 THR A C 1
ATOM 620 O O . THR A 1 81 ? -3.013 6.064 -2.361 1.00 89.62 81 THR A O 1
ATOM 623 N N . LEU A 1 82 ? -1.384 7.614 -2.261 1.00 90.88 82 LEU A N 1
ATOM 624 C CA . LEU A 1 82 ? -2.219 8.673 -1.689 1.00 90.88 82 LEU A CA 1
ATOM 625 C C . LEU A 1 82 ? -3.254 9.179 -2.697 1.00 90.88 82 LEU A C 1
ATOM 627 O O . LEU A 1 82 ? -4.437 9.283 -2.376 1.00 90.88 82 LEU A O 1
ATOM 631 N N . GLN A 1 83 ? -2.830 9.426 -3.940 1.00 90.31 83 GLN A N 1
ATOM 632 C CA . GLN A 1 83 ? -3.720 9.846 -5.028 1.00 90.31 83 GLN A CA 1
ATOM 633 C C . GLN A 1 83 ? -4.790 8.794 -5.342 1.00 90.31 83 GLN A C 1
ATOM 635 O O . GLN A 1 83 ? -5.928 9.134 -5.663 1.00 90.31 83 GLN A O 1
ATOM 640 N N . HIS A 1 84 ? -4.445 7.513 -5.207 1.00 88.94 84 HIS A N 1
ATOM 641 C CA . HIS A 1 84 ? -5.331 6.382 -5.472 1.00 88.94 84 HIS A CA 1
ATOM 642 C C . HIS A 1 84 ? -5.701 5.609 -4.196 1.00 88.94 84 HIS A C 1
ATOM 644 O O . HIS A 1 84 ? -5.856 4.383 -4.232 1.00 88.94 84 HIS A O 1
ATOM 650 N N . LYS A 1 85 ? -5.888 6.323 -3.074 1.00 88.31 85 LYS A N 1
ATOM 651 C CA . LYS A 1 85 ? -6.185 5.710 -1.771 1.00 88.31 85 LYS A CA 1
ATOM 652 C C . LYS A 1 85 ? -7.449 4.860 -1.769 1.00 88.31 85 LYS A C 1
ATOM 654 O O . LYS A 1 85 ? -7.426 3.756 -1.242 1.00 88.31 85 LYS A O 1
ATOM 659 N N . GLY A 1 86 ? -8.519 5.318 -2.421 1.00 88.19 86 GLY A N 1
ATOM 660 C CA . GLY A 1 86 ? -9.789 4.583 -2.500 1.00 88.19 86 GLY A CA 1
ATOM 661 C C . GLY A 1 86 ? -9.628 3.167 -3.075 1.00 88.19 86 GLY A C 1
ATOM 662 O O . GLY A 1 86 ? -9.926 2.199 -2.378 1.00 88.19 86 GLY A O 1
ATOM 663 N N . PRO A 1 87 ? -9.104 3.015 -4.307 1.00 88.75 87 PRO A N 1
ATOM 664 C CA . PRO A 1 87 ? -8.826 1.702 -4.893 1.00 88.75 87 PRO A CA 1
ATOM 665 C C . PRO A 1 87 ? -7.882 0.821 -4.063 1.00 88.75 87 PRO A C 1
ATOM 667 O O . PRO A 1 87 ? -8.091 -0.388 -3.976 1.00 88.75 87 PRO A O 1
ATOM 670 N N . LEU A 1 88 ? -6.852 1.408 -3.442 1.00 89.12 88 LEU A N 1
ATOM 671 C CA . LEU A 1 88 ? -5.923 0.665 -2.588 1.00 89.12 88 LEU A CA 1
ATOM 672 C C . LEU A 1 88 ? -6.618 0.130 -1.327 1.00 89.12 88 LEU A C 1
ATOM 674 O O . LEU A 1 88 ? -6.499 -1.053 -1.014 1.00 89.12 88 LEU A O 1
ATOM 678 N N . LEU A 1 89 ? -7.376 0.982 -0.635 1.00 90.94 89 LEU A N 1
ATOM 679 C CA . LEU A 1 89 ? -8.156 0.619 0.548 1.00 90.94 89 LEU A CA 1
ATOM 680 C C . LEU A 1 89 ? -9.201 -0.448 0.229 1.00 90.94 89 LEU A C 1
ATOM 682 O O . LEU A 1 89 ? -9.327 -1.411 0.979 1.00 90.94 89 LEU A O 1
ATOM 686 N N . ALA A 1 90 ? -9.890 -0.335 -0.910 1.00 90.75 90 ALA A N 1
ATOM 687 C CA . ALA A 1 90 ? -10.827 -1.358 -1.362 1.00 90.75 90 ALA A CA 1
ATOM 688 C C . ALA A 1 90 ? -10.141 -2.727 -1.503 1.00 90.75 90 ALA A C 1
ATOM 690 O O . ALA A 1 90 ? -10.631 -3.713 -0.957 1.00 90.75 90 ALA A O 1
ATOM 691 N N . LYS A 1 91 ? -8.955 -2.790 -2.128 1.00 88.88 91 LYS A N 1
ATOM 692 C CA . LYS A 1 91 ? -8.186 -4.042 -2.233 1.00 88.88 91 LYS A CA 1
ATOM 693 C C . LYS A 1 91 ? -7.773 -4.617 -0.878 1.00 88.88 91 LYS A C 1
ATOM 695 O O . LYS A 1 91 ? -7.818 -5.832 -0.696 1.00 88.88 91 LYS A O 1
ATOM 700 N N . LEU A 1 92 ? -7.356 -3.768 0.062 1.00 90.75 92 LEU A N 1
ATOM 701 C CA . LEU A 1 92 ? -6.989 -4.203 1.414 1.00 90.75 92 LEU A CA 1
ATOM 702 C C . LEU A 1 92 ? -8.204 -4.753 2.166 1.00 90.75 92 LEU A C 1
ATOM 704 O O . LEU A 1 92 ? -8.104 -5.803 2.797 1.00 90.75 92 LEU A O 1
ATOM 708 N N . ALA A 1 93 ? -9.353 -4.081 2.056 1.00 91.44 93 ALA A N 1
ATOM 709 C CA . ALA A 1 93 ? -10.609 -4.515 2.658 1.00 91.44 93 ALA A CA 1
ATOM 710 C C . ALA A 1 93 ? -11.086 -5.850 2.071 1.00 91.44 93 ALA A C 1
ATOM 712 O O . ALA A 1 93 ? -11.429 -6.760 2.821 1.00 91.44 93 ALA A O 1
ATOM 713 N N . GLU A 1 94 ? -11.053 -5.995 0.742 1.00 90.94 94 GLU A N 1
ATOM 714 C CA . GLU A 1 94 ? -11.390 -7.242 0.050 1.00 90.94 94 GLU A CA 1
ATOM 715 C C . GLU A 1 94 ? -10.493 -8.400 0.491 1.00 90.94 94 GLU A C 1
ATOM 717 O O . GLU A 1 94 ? -10.982 -9.503 0.737 1.00 90.94 94 GLU A O 1
ATOM 722 N N . TYR A 1 95 ? -9.181 -8.168 0.595 1.00 90.12 95 TYR A N 1
ATOM 723 C CA . TYR A 1 95 ? -8.253 -9.199 1.045 1.00 90.12 95 TYR A CA 1
ATOM 724 C C . TYR A 1 95 ? -8.515 -9.585 2.504 1.00 90.12 95 TYR A C 1
ATOM 726 O O . TYR A 1 95 ? -8.643 -10.770 2.805 1.00 90.12 95 TYR A O 1
ATOM 734 N N . LYS A 1 96 ? -8.674 -8.601 3.397 1.00 89.19 96 LYS A N 1
ATOM 735 C CA . LYS A 1 96 ? -8.995 -8.841 4.810 1.00 89.19 96 LYS A CA 1
ATOM 736 C C . LYS A 1 96 ? -10.295 -9.633 4.971 1.00 89.19 96 LYS A C 1
ATOM 738 O O . LYS A 1 96 ? -10.337 -10.587 5.741 1.00 89.19 96 LYS A O 1
ATOM 743 N N . ALA A 1 97 ? -11.337 -9.278 4.219 1.00 88.62 97 ALA A N 1
ATOM 744 C CA . ALA A 1 97 ? -12.615 -9.985 4.242 1.00 88.62 97 ALA A CA 1
ATOM 745 C C . ALA A 1 97 ? -12.481 -11.455 3.809 1.00 88.62 97 ALA A C 1
ATOM 747 O O . ALA A 1 97 ? -13.145 -12.311 4.383 1.00 88.62 97 ALA A O 1
ATOM 748 N N . LYS A 1 98 ? -11.594 -11.759 2.850 1.00 86.81 98 LYS A N 1
ATOM 749 C CA . LYS A 1 98 ? -11.295 -13.137 2.418 1.00 86.81 98 LYS A CA 1
ATOM 750 C C . LYS A 1 98 ? -10.506 -13.949 3.446 1.00 86.81 98 LYS A C 1
ATOM 752 O O . LYS A 1 98 ? -10.630 -15.163 3.443 1.00 86.81 98 LYS A O 1
ATOM 757 N N . GLN A 1 99 ? -9.688 -13.310 4.283 1.00 79.81 99 GLN A N 1
ATOM 758 C CA . GLN A 1 99 ? -8.939 -13.989 5.353 1.00 79.81 99 GLN A CA 1
ATOM 759 C C . GLN A 1 99 ? -9.797 -14.278 6.593 1.00 79.81 99 GLN A C 1
ATOM 761 O O . GLN A 1 99 ? -9.450 -15.141 7.391 1.00 79.81 99 GLN A O 1
ATOM 766 N N . ALA A 1 100 ? -10.891 -13.535 6.781 1.00 67.94 100 ALA A N 1
ATOM 767 C CA . ALA A 1 100 ? -11.803 -13.688 7.915 1.00 67.94 100 ALA A CA 1
ATOM 768 C C . ALA A 1 100 ? -12.887 -14.770 7.709 1.00 67.94 100 ALA A C 1
ATOM 770 O O . ALA A 1 100 ? -13.715 -14.965 8.601 1.00 67.94 100 ALA A O 1
ATOM 771 N N . GLN A 1 101 ? -12.907 -15.426 6.543 1.00 52.22 101 GLN A N 1
ATOM 772 C CA . GLN A 1 101 ? -13.784 -16.552 6.197 1.00 52.22 101 GLN A CA 1
ATOM 773 C C . GLN A 1 101 ? -13.020 -17.871 6.277 1.00 52.22 101 GLN A C 1
ATOM 775 O O . GLN A 1 101 ? -13.648 -18.865 6.703 1.00 52.22 101 GLN A O 1
#